Protein AF-A0A2X0R8Q9-F1 (afdb_monomer_lite)

InterPro domains:
  IPR009858 Protein of unknown function DUF1415 [PF07209] (9-49)

Sequence (52 aa):
MDSTINEKIIDETKYWMERAVIGLNLCPFANTVHVKNQIRYVISDAAHMSLC

Structure (mmCIF, N/CA/C/O backbone):
data_AF-A0A2X0R8Q9-F1
#
_entry.id   AF-A0A2X0R8Q9-F1
#
loop_
_atom_site.group_PDB
_atom_site.id
_atom_site.type_symbol
_atom_site.label_atom_id
_atom_site.label_alt_id
_atom_site.label_comp_id
_atom_site.label_asym_id
_atom_site.label_entity_id
_atom_site.label_seq_id
_atom_site.pdbx_PDB_ins_code
_atom_site.Cartn_x
_atom_site.Cartn_y
_atom_site.Cartn_z
_atom_site.occupancy
_atom_site.B_iso_or_equiv
_atom_site.auth_seq_id
_atom_site.auth_comp_id
_atom_site.auth_asym_id
_atom_site.auth_atom_id
_atom_site.pdbx_PDB_model_num
ATOM 1 N N . MET A 1 1 ? 15.903 -15.585 -10.528 1.00 54.84 1 MET A N 1
ATOM 2 C CA . MET A 1 1 ? 16.683 -14.392 -10.131 1.00 54.84 1 MET A CA 1
ATOM 3 C C . MET A 1 1 ? 15.876 -13.096 -10.212 1.00 54.84 1 MET A C 1
ATOM 5 O O . MET A 1 1 ? 16.303 -12.132 -9.604 1.00 54.84 1 MET A O 1
ATOM 9 N N . ASP A 1 2 ? 14.711 -13.075 -10.871 1.00 64.31 2 ASP A N 1
ATOM 10 C CA . ASP A 1 2 ? 13.881 -11.865 -11.012 1.00 64.31 2 ASP A CA 1
ATOM 11 C C . ASP A 1 2 ? 12.853 -11.672 -9.871 1.00 64.31 2 ASP A C 1
ATOM 13 O O . ASP A 1 2 ? 12.537 -10.559 -9.460 1.00 64.31 2 ASP A O 1
ATOM 17 N N . SER A 1 3 ? 12.394 -12.773 -9.261 1.00 73.94 3 SER A N 1
ATOM 18 C CA . SER A 1 3 ? 11.405 -12.751 -8.170 1.00 73.94 3 SER A CA 1
ATOM 19 C C . SER A 1 3 ? 11.854 -11.945 -6.948 1.00 73.94 3 SER A C 1
ATOM 21 O O . SER A 1 3 ? 11.057 -11.202 -6.388 1.00 73.94 3 SER A O 1
ATOM 23 N N . THR A 1 4 ? 13.134 -12.024 -6.578 1.00 84.69 4 THR A N 1
ATOM 24 C CA . THR A 1 4 ? 13.691 -11.300 -5.424 1.00 84.69 4 THR A CA 1
ATOM 25 C C . THR A 1 4 ? 13.705 -9.784 -5.636 1.00 84.69 4 THR A C 1
ATOM 27 O O . THR A 1 4 ? 13.541 -9.023 -4.685 1.00 84.69 4 THR A O 1
ATOM 30 N N . ILE A 1 5 ? 13.875 -9.324 -6.880 1.00 90.00 5 ILE A N 1
ATOM 31 C CA . ILE A 1 5 ? 13.813 -7.894 -7.209 1.00 90.00 5 ILE A CA 1
ATOM 32 C C . ILE A 1 5 ? 12.366 -7.409 -7.093 1.00 90.00 5 ILE A C 1
ATOM 34 O O . ILE A 1 5 ? 12.117 -6.394 -6.448 1.00 90.00 5 ILE A O 1
ATOM 38 N N . ASN A 1 6 ? 11.408 -8.168 -7.631 1.00 91.94 6 ASN A N 1
ATOM 39 C CA . ASN A 1 6 ? 9.986 -7.833 -7.535 1.00 91.94 6 ASN A CA 1
ATOM 40 C C . ASN A 1 6 ? 9.493 -7.781 -6.083 1.00 91.94 6 ASN A C 1
ATOM 42 O O . ASN A 1 6 ? 8.784 -6.849 -5.707 1.00 91.94 6 ASN A O 1
ATOM 46 N N . GLU A 1 7 ? 9.905 -8.740 -5.251 1.00 93.06 7 GLU A N 1
ATOM 47 C CA . GLU A 1 7 ? 9.625 -8.740 -3.810 1.00 93.06 7 GLU A CA 1
ATOM 48 C C . GLU A 1 7 ? 10.174 -7.478 -3.137 1.00 93.06 7 GLU A C 1
ATOM 50 O O . GLU A 1 7 ? 9.446 -6.791 -2.420 1.00 93.06 7 GLU A O 1
ATOM 55 N N . LYS A 1 8 ? 11.426 -7.114 -3.440 1.00 95.56 8 LYS A N 1
ATOM 56 C CA . LYS A 1 8 ? 12.051 -5.905 -2.902 1.00 95.56 8 LYS A CA 1
ATOM 57 C C . LYS A 1 8 ? 11.309 -4.631 -3.317 1.00 95.56 8 LYS A C 1
ATOM 59 O O . LYS A 1 8 ? 11.075 -3.778 -2.469 1.00 95.56 8 LYS A O 1
ATOM 64 N N . ILE A 1 9 ? 10.902 -4.509 -4.583 1.00 94.69 9 ILE A N 1
ATOM 65 C CA . ILE A 1 9 ? 10.135 -3.348 -5.069 1.00 94.69 9 ILE A CA 1
ATOM 66 C C . ILE A 1 9 ? 8.798 -3.243 -4.327 1.00 94.69 9 ILE A C 1
ATOM 68 O O . ILE A 1 9 ? 8.396 -2.151 -3.919 1.00 94.69 9 ILE A O 1
ATOM 72 N N . ILE A 1 10 ? 8.107 -4.368 -4.129 1.00 95.44 10 ILE A N 1
ATOM 73 C CA . ILE A 1 10 ? 6.845 -4.400 -3.384 1.00 95.44 10 ILE A CA 1
ATOM 74 C C . ILE A 1 10 ? 7.065 -3.940 -1.938 1.00 95.44 10 ILE A C 1
ATOM 76 O O . ILE A 1 10 ? 6.289 -3.124 -1.441 1.00 95.44 10 ILE A O 1
ATOM 80 N N . ASP A 1 11 ? 8.112 -4.417 -1.268 1.00 96.12 11 ASP A N 1
ATOM 81 C CA . ASP A 1 11 ? 8.386 -4.047 0.122 1.00 96.12 11 ASP A CA 1
ATOM 82 C C . ASP A 1 11 ? 8.817 -2.582 0.271 1.00 96.12 11 ASP A C 1
ATOM 84 O O . AS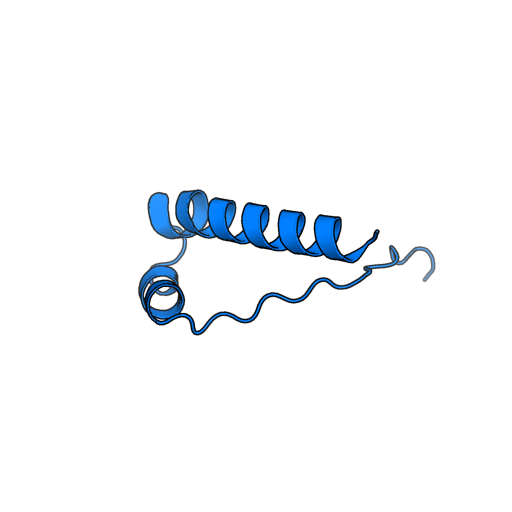P A 1 11 ? 8.322 -1.884 1.159 1.00 96.12 11 ASP A O 1
ATOM 88 N N . GLU A 1 12 ? 9.641 -2.064 -0.642 1.00 96.81 12 GLU A N 1
ATOM 89 C CA . GLU A 1 12 ? 9.968 -0.634 -0.699 1.00 96.81 12 GLU A CA 1
ATOM 90 C C . GLU A 1 12 ? 8.711 0.219 -0.945 1.00 96.81 12 GLU A C 1
ATOM 92 O O . GLU A 1 12 ? 8.528 1.263 -0.312 1.00 96.81 12 GLU A O 1
ATOM 97 N N . THR A 1 13 ? 7.789 -0.254 -1.792 1.00 96.06 13 THR A N 1
ATOM 98 C CA . THR A 1 13 ? 6.508 0.421 -2.057 1.00 96.06 13 THR A CA 1
ATOM 99 C C . THR A 1 13 ? 5.600 0.436 -0.823 1.00 96.06 13 THR A C 1
ATOM 101 O O . THR A 1 13 ? 4.991 1.467 -0.522 1.00 96.06 13 THR A O 1
ATOM 104 N N . LYS A 1 14 ? 5.512 -0.674 -0.074 1.00 96.06 14 LYS A N 1
ATOM 105 C CA . LYS A 1 14 ? 4.766 -0.732 1.198 1.00 96.06 14 LYS A CA 1
ATOM 106 C C . LYS A 1 14 ? 5.331 0.262 2.208 1.00 96.06 14 LYS A C 1
ATOM 108 O O . LYS A 1 14 ? 4.579 1.064 2.757 1.00 96.06 14 LYS A O 1
ATOM 113 N N . TYR A 1 15 ? 6.651 0.268 2.382 1.00 97.19 15 TYR A N 1
ATOM 114 C CA . TYR A 1 15 ? 7.327 1.169 3.312 1.00 97.19 15 TYR A CA 1
ATOM 115 C C . TYR A 1 15 ? 7.108 2.644 2.953 1.00 97.19 15 TYR A C 1
ATOM 117 O O . TYR A 1 15 ? 6.831 3.477 3.822 1.00 97.19 15 TYR A O 1
ATOM 125 N N . TRP A 1 16 ? 7.181 2.979 1.661 1.00 96.44 16 TRP A N 1
ATOM 126 C CA . TRP A 1 16 ? 6.840 4.315 1.182 1.00 96.44 16 TRP A CA 1
ATOM 127 C C . TRP A 1 16 ? 5.391 4.681 1.519 1.00 96.44 16 TRP A C 1
ATOM 129 O O . TRP A 1 16 ? 5.145 5.764 2.049 1.00 96.44 16 TRP A O 1
ATOM 139 N N . MET A 1 17 ? 4.435 3.784 1.270 1.00 96.19 17 MET A N 1
ATOM 140 C CA . MET A 1 17 ? 3.023 4.029 1.565 1.00 96.19 17 MET A CA 1
ATOM 141 C C . MET A 1 17 ? 2.791 4.264 3.066 1.00 96.19 17 MET A C 1
ATOM 143 O O . MET A 1 17 ? 2.110 5.217 3.445 1.00 96.19 17 MET A O 1
ATOM 147 N N . GLU A 1 18 ? 3.387 3.443 3.929 1.00 95.75 18 GLU A N 1
ATOM 148 C CA . GLU A 1 18 ? 3.289 3.588 5.384 1.00 95.75 18 GLU A CA 1
ATOM 149 C C . GLU A 1 18 ? 3.819 4.943 5.863 1.00 95.75 18 GLU A C 1
ATOM 151 O O . GLU A 1 18 ? 3.183 5.619 6.672 1.00 95.75 18 GLU A O 1
ATOM 156 N N . ARG A 1 19 ? 4.961 5.389 5.335 1.00 96.94 19 ARG A N 1
ATOM 157 C CA . ARG A 1 19 ? 5.606 6.623 5.802 1.00 96.94 19 ARG A CA 1
ATOM 158 C C . ARG A 1 19 ? 5.055 7.885 5.169 1.00 96.94 19 ARG A C 1
ATOM 160 O O . ARG A 1 19 ? 4.827 8.863 5.872 1.00 96.94 19 ARG A O 1
ATOM 167 N N . ALA A 1 20 ? 4.893 7.884 3.854 1.00 97.25 20 ALA A N 1
ATOM 168 C CA . ALA A 1 20 ? 4.462 9.056 3.113 1.00 97.25 20 ALA A CA 1
ATOM 169 C C . ALA A 1 20 ? 2.939 9.182 3.136 1.00 97.25 20 ALA A C 1
ATOM 171 O O . ALA A 1 20 ? 2.419 10.222 3.521 1.00 97.25 20 ALA A O 1
ATOM 172 N N . VAL A 1 21 ? 2.206 8.130 2.762 1.00 96.62 21 VAL A N 1
ATOM 173 C CA . VAL A 1 21 ? 0.748 8.228 2.600 1.00 96.62 21 VAL A CA 1
ATOM 174 C C . VAL A 1 21 ? 0.039 8.227 3.951 1.00 96.62 21 VAL A C 1
ATOM 176 O O . VAL A 1 21 ? -0.785 9.106 4.206 1.00 96.62 21 VAL A O 1
ATOM 179 N N . ILE A 1 22 ? 0.367 7.266 4.819 1.00 95.50 22 ILE A N 1
ATOM 180 C CA . ILE A 1 22 ? -0.247 7.145 6.148 1.00 95.50 22 ILE A CA 1
ATOM 181 C C . ILE A 1 22 ? 0.441 8.092 7.138 1.00 95.50 22 ILE A C 1
ATOM 183 O O . ILE A 1 22 ? -0.234 8.887 7.787 1.00 95.50 22 ILE A O 1
ATOM 187 N N . GLY A 1 23 ? 1.774 8.054 7.220 1.00 95.50 23 GLY A N 1
ATOM 188 C CA . GLY A 1 23 ? 2.546 8.838 8.189 1.00 95.50 23 GLY A CA 1
ATOM 189 C C . GLY A 1 23 ? 2.420 10.358 8.036 1.00 95.50 23 GLY A C 1
ATOM 190 O O . GLY A 1 23 ? 2.426 11.059 9.045 1.00 95.50 23 GLY A O 1
ATOM 191 N N . LEU A 1 24 ? 2.245 10.874 6.812 1.00 97.06 24 LEU A N 1
ATOM 192 C CA . LEU A 1 24 ? 1.978 12.303 6.567 1.00 97.06 24 LEU A CA 1
ATOM 193 C C . LEU A 1 24 ? 0.484 12.622 6.400 1.00 97.06 24 LEU A C 1
ATOM 195 O O . LEU A 1 24 ? 0.138 13.756 6.078 1.00 97.06 24 LEU A O 1
ATOM 199 N N . ASN A 1 25 ? -0.401 11.642 6.609 1.00 94.06 25 ASN A N 1
ATOM 200 C CA . ASN A 1 25 ? -1.851 11.786 6.472 1.00 94.06 25 ASN A CA 1
ATOM 201 C C . ASN A 1 25 ? -2.299 12.344 5.101 1.00 94.06 25 ASN A C 1
ATOM 203 O O . ASN A 1 25 ? -3.208 13.168 5.016 1.00 94.06 25 ASN A O 1
ATOM 207 N N . LEU A 1 26 ? -1.669 11.895 4.010 1.00 95.62 26 LEU A N 1
ATOM 208 C CA . LEU A 1 26 ? -2.046 12.301 2.647 1.00 95.62 26 LEU A CA 1
ATOM 209 C C . LEU A 1 26 ? -3.364 11.660 2.198 1.00 95.62 26 LEU A C 1
ATOM 211 O O . LEU A 1 26 ? -4.089 12.232 1.388 1.00 95.62 26 LEU A O 1
ATOM 215 N N . CYS A 1 27 ? -3.675 10.469 2.716 1.00 94.06 27 CYS A N 1
ATOM 216 C CA . CYS A 1 27 ? -4.947 9.800 2.478 1.00 94.06 27 CYS A CA 1
ATOM 217 C C . CYS A 1 27 ? -5.548 9.308 3.804 1.00 94.06 27 CYS A C 1
ATOM 219 O O . CYS A 1 27 ? -4.994 8.387 4.412 1.00 94.06 27 CYS A O 1
ATOM 221 N N . PRO A 1 28 ? -6.713 9.833 4.227 1.00 90.31 28 PRO A N 1
ATOM 222 C CA . PRO A 1 28 ? -7.339 9.446 5.493 1.00 90.31 28 PRO A CA 1
ATOM 223 C C . PRO A 1 28 ? -7.883 8.006 5.490 1.00 90.31 28 PRO A C 1
ATOM 225 O O . PRO A 1 28 ? -8.150 7.443 6.547 1.00 90.31 28 PRO A O 1
ATOM 228 N N . PHE A 1 29 ? -8.034 7.381 4.317 1.00 94.38 29 PHE A N 1
ATOM 229 C CA . PHE A 1 29 ? -8.586 6.027 4.175 1.00 94.38 29 PHE A CA 1
ATOM 230 C C . PHE A 1 29 ? -7.517 4.925 4.121 1.00 94.38 29 PHE A C 1
ATOM 232 O O . PHE A 1 29 ? -7.841 3.748 4.281 1.00 94.38 29 PHE A O 1
ATOM 239 N N . ALA A 1 30 ? -6.245 5.283 3.903 1.00 94.19 30 ALA A N 1
ATOM 240 C CA . ALA A 1 30 ? -5.177 4.326 3.606 1.00 94.19 30 ALA A CA 1
ATOM 241 C C . ALA A 1 30 ? -4.810 3.421 4.795 1.00 94.19 30 ALA A C 1
ATOM 243 O O . ALA A 1 30 ? -4.493 2.249 4.601 1.00 94.19 30 ALA A O 1
ATOM 244 N N . ASN A 1 31 ? -4.896 3.928 6.028 1.00 94.00 31 ASN A N 1
ATOM 245 C CA . ASN A 1 31 ? -4.506 3.169 7.219 1.00 94.00 31 ASN A CA 1
ATOM 246 C C . ASN A 1 31 ? -5.390 1.927 7.418 1.00 94.00 31 ASN A C 1
ATOM 248 O O . ASN A 1 31 ? -4.889 0.808 7.492 1.00 94.00 31 ASN A O 1
ATOM 252 N N . THR A 1 32 ? -6.715 2.099 7.414 1.00 96.25 32 THR A N 1
ATOM 253 C CA . THR A 1 32 ? -7.658 1.005 7.687 1.00 96.25 32 THR A CA 1
ATOM 254 C C . THR A 1 32 ? -7.549 -0.139 6.681 1.00 96.25 32 THR A C 1
ATOM 256 O O . THR A 1 32 ? -7.643 -1.300 7.074 1.00 96.25 32 THR A O 1
ATOM 259 N N . VAL A 1 33 ? -7.351 0.160 5.395 1.00 95.25 33 VAL A N 1
ATOM 260 C CA . VAL A 1 33 ? -7.197 -0.878 4.360 1.00 95.25 33 VAL A CA 1
ATOM 261 C C . VAL A 1 33 ? -5.832 -1.569 4.432 1.00 95.25 33 VAL A C 1
ATOM 263 O O . VAL A 1 33 ? -5.744 -2.770 4.172 1.00 95.25 33 VAL A O 1
ATOM 266 N N . HIS A 1 34 ? -4.787 -0.845 4.844 1.00 94.56 34 HIS A N 1
ATOM 267 C CA . HIS A 1 34 ? -3.447 -1.392 5.035 1.00 94.56 34 HIS A CA 1
ATOM 268 C C . HIS A 1 34 ? -3.379 -2.347 6.236 1.00 94.56 34 HIS A C 1
ATOM 270 O O . HIS A 1 34 ? -2.979 -3.495 6.061 1.00 94.56 34 HIS A O 1
ATOM 276 N N . VAL A 1 35 ? -3.860 -1.946 7.423 1.00 94.50 35 VAL A N 1
ATOM 277 C CA . VAL A 1 35 ? -3.841 -2.812 8.627 1.00 94.50 35 VAL A CA 1
ATOM 278 C C . VAL A 1 35 ? -4.732 -4.048 8.494 1.00 94.50 35 VAL A C 1
ATOM 280 O O . VAL A 1 35 ? -4.492 -5.061 9.143 1.00 94.50 35 VAL A O 1
ATOM 283 N N . LYS A 1 36 ? -5.753 -3.989 7.630 1.00 96.38 36 LYS A N 1
ATOM 284 C CA . LYS A 1 36 ? -6.603 -5.140 7.286 1.00 96.38 36 LYS A CA 1
ATOM 285 C C . LYS A 1 36 ? -6.004 -6.035 6.196 1.00 96.38 36 LYS A C 1
ATOM 287 O O . LYS A 1 36 ? -6.654 -6.997 5.798 1.00 96.38 36 LYS A O 1
ATOM 292 N N . ASN A 1 37 ? -4.804 -5.723 5.704 1.00 94.38 37 ASN A N 1
ATOM 293 C CA . ASN A 1 37 ? -4.119 -6.445 4.633 1.00 94.38 37 ASN A CA 1
ATOM 294 C C . ASN A 1 37 ? -4.980 -6.599 3.359 1.00 94.38 37 ASN A C 1
ATOM 296 O O . ASN A 1 37 ? -5.005 -7.654 2.730 1.00 94.38 37 ASN A O 1
ATOM 300 N N . GLN A 1 38 ? -5.725 -5.547 2.993 1.00 95.94 38 GLN A N 1
ATOM 301 C CA . GLN A 1 38 ? -6.665 -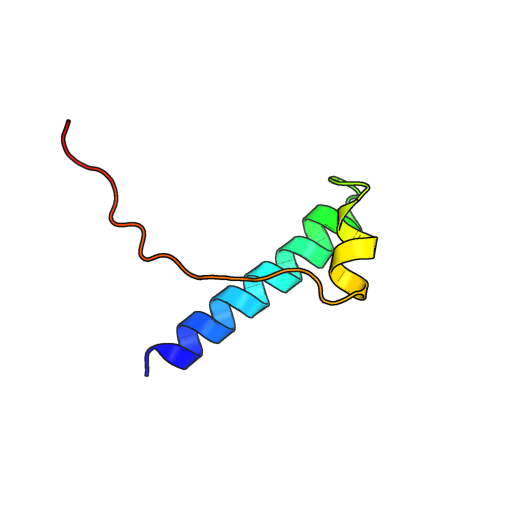5.553 1.858 1.00 95.94 38 GLN A CA 1
ATOM 302 C C . GLN A 1 38 ? -6.079 -4.950 0.573 1.00 95.94 38 GLN A C 1
ATOM 304 O O . GLN A 1 38 ? -6.801 -4.732 -0.399 1.00 95.94 38 GLN A O 1
ATOM 309 N N . ILE A 1 39 ? -4.777 -4.668 0.552 1.00 93.75 39 ILE A N 1
ATOM 310 C CA . ILE A 1 39 ? -4.100 -4.044 -0.586 1.00 93.75 39 ILE A CA 1
ATOM 311 C C . ILE A 1 39 ? -3.387 -5.122 -1.397 1.00 93.75 39 ILE A C 1
ATOM 313 O O . ILE A 1 39 ? -2.561 -5.869 -0.874 1.00 93.75 39 ILE A O 1
ATOM 317 N N . ARG A 1 40 ? -3.685 -5.178 -2.697 1.00 94.75 40 ARG A N 1
ATOM 318 C CA . ARG A 1 40 ? -2.990 -6.044 -3.652 1.00 94.75 40 ARG A CA 1
ATOM 319 C C . ARG A 1 40 ? -1.922 -5.238 -4.391 1.00 94.75 40 ARG A C 1
ATOM 321 O O . ARG A 1 40 ? -2.258 -4.306 -5.115 1.00 94.75 40 ARG A O 1
ATOM 328 N N . TYR A 1 41 ? -0.662 -5.639 -4.252 1.00 93.94 41 TYR A N 1
ATOM 329 C CA . TYR A 1 41 ? 0.469 -5.067 -4.986 1.00 93.94 41 TYR A CA 1
ATOM 330 C C . TYR A 1 41 ? 0.771 -5.922 -6.219 1.00 93.94 41 TYR A C 1
ATOM 332 O O . TYR A 1 41 ? 0.827 -7.148 -6.124 1.00 93.94 41 TYR A O 1
ATOM 340 N N . VAL A 1 42 ? 0.935 -5.283 -7.377 1.00 92.56 42 VAL A N 1
ATOM 341 C CA . VAL A 1 42 ? 1.266 -5.939 -8.647 1.00 92.56 42 VAL A CA 1
ATOM 342 C C . VAL A 1 42 ? 2.312 -5.089 -9.354 1.00 92.56 42 VAL A C 1
ATOM 344 O O . VAL A 1 42 ? 2.135 -3.879 -9.475 1.00 92.56 42 VAL A O 1
ATOM 347 N N . ILE A 1 43 ? 3.385 -5.725 -9.814 1.00 91.75 43 ILE A N 1
ATOM 348 C CA . ILE A 1 43 ? 4.369 -5.091 -10.689 1.00 91.75 43 ILE A CA 1
ATOM 349 C C . ILE A 1 43 ? 3.882 -5.251 -12.126 1.00 91.75 43 ILE A C 1
ATOM 351 O O . ILE A 1 43 ? 3.503 -6.347 -12.538 1.00 91.75 43 ILE A O 1
ATOM 355 N N . SER A 1 44 ? 3.857 -4.147 -12.864 1.00 89.75 44 SER A N 1
ATOM 356 C CA . SER A 1 44 ? 3.615 -4.147 -14.302 1.00 89.75 44 SER A CA 1
ATOM 357 C C . SER A 1 44 ? 4.898 -3.721 -14.990 1.00 89.75 44 SER A C 1
ATOM 359 O O . SER A 1 44 ? 5.421 -2.650 -14.679 1.00 89.75 44 SER A O 1
ATOM 361 N N . ASP A 1 45 ? 5.350 -4.508 -15.962 1.00 84.50 45 ASP A N 1
ATOM 362 C CA . ASP A 1 45 ? 6.422 -4.111 -16.870 1.00 84.50 45 ASP A CA 1
ATOM 363 C C . ASP A 1 45 ? 5.881 -3.032 -17.809 1.00 84.50 45 ASP A C 1
ATOM 365 O O . ASP A 1 45 ? 5.358 -3.299 -18.892 1.00 84.50 45 ASP A O 1
ATOM 369 N N . ALA A 1 46 ? 5.912 -1.784 -17.348 1.00 81.81 46 ALA A N 1
ATOM 370 C CA . ALA A 1 46 ? 5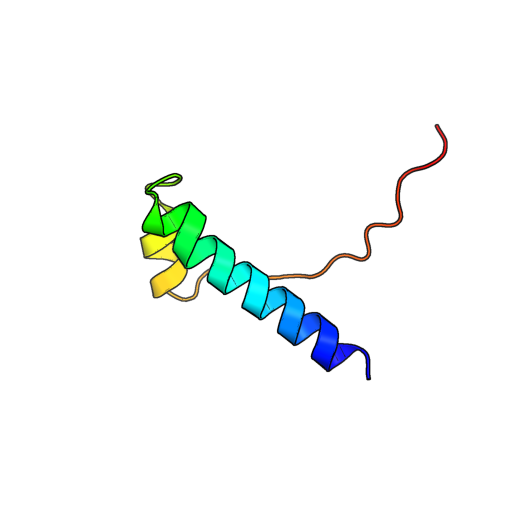.528 -0.652 -18.168 1.00 81.81 46 ALA A CA 1
ATOM 371 C C . ALA A 1 46 ? 6.624 -0.414 -19.215 1.00 81.81 46 ALA A C 1
ATOM 373 O O . ALA A 1 46 ? 7.623 0.257 -18.954 1.00 81.81 46 ALA A O 1
ATOM 374 N N . ALA A 1 47 ? 6.438 -0.961 -20.416 1.00 71.12 47 ALA A N 1
ATOM 375 C CA . ALA A 1 47 ? 7.197 -0.527 -21.577 1.00 71.12 47 ALA A CA 1
ATOM 376 C C . ALA A 1 47 ? 6.764 0.907 -21.907 1.00 71.12 47 ALA A C 1
ATOM 378 O O . ALA A 1 47 ? 5.596 1.169 -22.193 1.00 71.12 47 ALA A O 1
ATOM 379 N N . HIS A 1 48 ? 7.700 1.848 -21.798 1.00 64.19 48 HIS A N 1
ATOM 380 C CA . HIS A 1 48 ? 7.472 3.252 -22.113 1.00 64.19 48 HIS A CA 1
ATOM 381 C C . HIS A 1 48 ? 6.804 3.395 -23.489 1.00 64.19 48 HIS A C 1
ATOM 383 O O . HIS A 1 48 ? 7.305 2.872 -24.487 1.00 64.19 48 HIS A O 1
ATOM 389 N N . MET A 1 49 ? 5.682 4.116 -23.539 1.00 63.09 49 MET A N 1
ATOM 390 C CA . MET A 1 49 ? 4.973 4.422 -24.778 1.00 63.09 49 MET A CA 1
ATOM 391 C C . MET A 1 49 ? 5.767 5.460 -25.572 1.00 63.09 49 MET A C 1
ATOM 393 O O . MET A 1 49 ? 5.554 6.664 -25.457 1.00 63.09 49 MET A O 1
ATOM 397 N N . SER A 1 50 ? 6.708 4.977 -26.375 1.00 65.62 50 SER A N 1
ATOM 398 C CA . SER A 1 50 ? 7.287 5.733 -27.475 1.00 65.62 50 SER A CA 1
ATOM 399 C C . SER A 1 50 ? 6.615 5.268 -28.766 1.00 65.62 50 SER A C 1
ATOM 401 O O . SER A 1 50 ? 6.877 4.149 -29.199 1.00 65.62 50 SER A O 1
ATOM 403 N N . LEU A 1 51 ? 5.813 6.172 -29.350 1.00 51.00 51 LEU A N 1
ATOM 404 C CA . LEU A 1 51 ? 5.223 6.213 -30.706 1.00 51.00 51 LEU A CA 1
ATOM 405 C C . LEU A 1 51 ? 3.685 6.105 -30.749 1.00 51.00 51 LEU A C 1
ATOM 407 O O . LEU A 1 51 ? 3.116 5.047 -31.013 1.00 51.00 51 LEU A O 1
ATOM 411 N N . CYS A 1 52 ? 3.040 7.257 -30.517 1.00 41.12 52 CYS A N 1
ATOM 412 C CA . CYS A 1 52 ? 1.993 7.736 -31.431 1.00 41.12 52 CYS A CA 1
ATOM 413 C C . CYS A 1 52 ? 2.611 8.048 -32.800 1.00 41.12 52 CYS A C 1
ATOM 415 O O . CYS A 1 52 ? 3.802 8.442 -32.816 1.00 41.12 52 CYS A O 1
#

pLDDT: mean 88.28, std 13.47, range [41.12, 97.25]

Radius of gyration: 14.16 Å; chains: 1; bounding box: 25×27×40 Å

Foldseek 3Di:
DVVVVVVVVVVVVLVCCVCPCVVVVVDVPSPVCVVVVVDDDDDDPDDDDDDD

Secondary structure (DSSP, 8-state):
--HHHHHHHHHHHHHHIIIIIITTTS-TTHHHHHHTT-PPP-----------

Organism: NCBI:txid2182327

=== Feature glossary ===
A reading guide for the features in this record.

Start from the sequence.

  · Sequence gives the chain of amino acids in standard one-letter code (A=alanine, C=cysteine, …, Y=tyrosine), read N→C. It is the only feature that is directly encoded by the gene; all structural features are derived from the folded form of this sequence.

Fold it, and you get atomic coordinates and the backbone conformation that goes with them.

  · The mmCIF table is the protein's shape written out atom by atom. For each backbone N, Cα, C, and carbonyl O, it records an (x, y, z) coordinate triple in Å plus the residue type, chain letter, and residue number.

  · Backbone dihedral angles. Every residue except chain termini has a φ (preceding-C → N → Cα → C) and a ψ (N → Cα → C → next-N). They are reported in degrees following the IUPAC sign convention. Secondary structure is essentially a statement about which (φ, ψ) basin each residue occupies.

  · DSSP 8-state secondary structure assigns each residue one of H (α-helix), G (3₁₀-helix), I (π-helix), E (extended β-strand), B (isolated β-bridge), T (hydrogen-bonded turn), S (bend), or '-' (coil). The assignment is computed from backbone hydrogen-bond geometry via the Kabsch–Sander algorithm.

  · P-SEA three-state annotation labels each residue as helix, strand, or coil based purely on the geometry of the Cα trace. It serves as a fallback when the full backbone (and thus DSSP) is unavailable.

Summarize the fold with a handful of shape descriptors and a per-residue structural alphabet.

  · Radius of gyration (Rg) is the root-mean-square distance of Cα atoms from their centroid — a single number for overall size and compactness. A globular domain of N residues has Rg ≈ 2.2·N^0.38 Å; an extended or disordered chain has a much larger Rg. The Cα contact count is the number of residue pairs whose Cα atoms are within 8 Å and are more than four positions apart in sequence — a standard proxy for tertiary packing density. The bounding box is the smallest axis-aligned box enclosing all Cα atoms.

  · Foldseek's 3Di representation compresses backbone geometry into a per-residue letter drawn from a learned twenty-state alphabet. It captures the tertiary interaction pattern around each residue — which residues are packed against it in space, regardless of where they are in sequence.

  · Accessible surface area quantifies burial. A residue with SASA near zero is packed into the hydrophobic core; one with SASA >100 Å² sits on the surface. Computed here via the Shrake–Rupley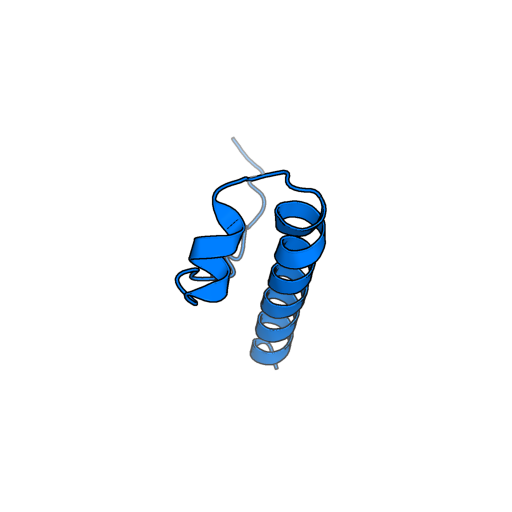 numerical algorithm with a 1.4 Å probe.

Ask how reliable the model is.

  · For AlphaFold models, the B-factor field carries pLDDT — the model's own estimate of local accuracy on a 0–100 scale. Regions with pLDDT<50 should be treated as essentially unmodeled; they often correspond to intrinsically disordered segments.

  · For experimental (PDB) structures, the B-factor (temperature factor)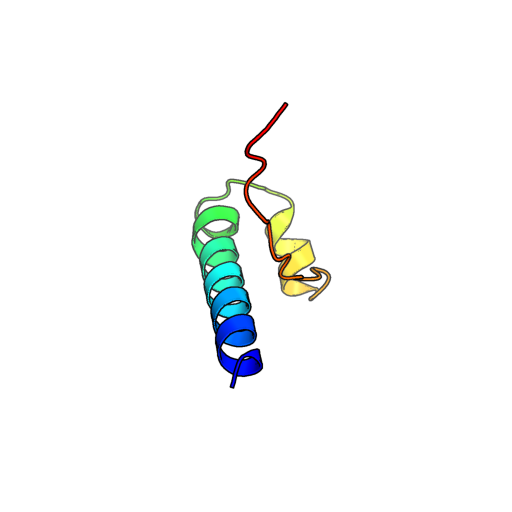 quantifies the positional spread of each atom in the crystal — a combination of thermal vibration and static disorder — in units of Å². High B-factors mark flexible loops or poorly resolved regions; low B-factors mark the rigid, well-ordered core.

  · PAE(i, j) answers: if I align the predicted and true structures on residue i, how far off (in Å) do I expect residue j to be? A block-diagonal PAE matrix with low values on the blocks and high values off-diagonal is the signature of a multi-domain protein with confidently predicted domains but uncertain inter-domain orientation.

Place it in context: what it resembles, what it is annotated as, and how it looks.

  · Structural nearest neighbors (via Foldseek easy-search vs the PDB). Reported per hit: target PDB id, E-value, and alignment TM-score. A TM-score above ~0.5 is the conventional threshold for 'same fold'.

  · Func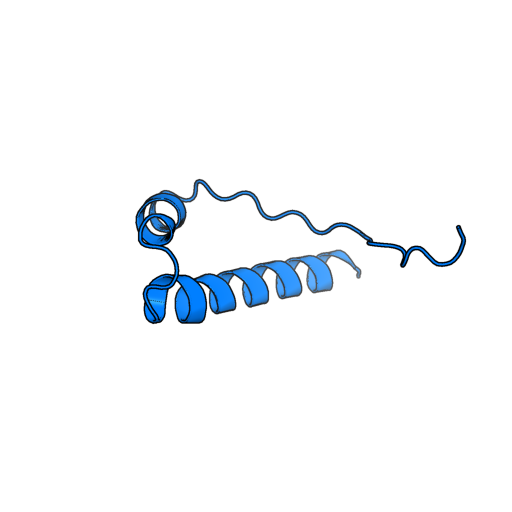tional annotations link the protein to curated databases. InterPro entries identify conserved domains and families by matching the sequence against member-database signatures (Pfam, PROSITE, CDD, …). Gene Ontology (GO) terms describe molecular function, biological process, and cellular component in a controlled vocabulary. CATH places the structure in a hierarchical fold classification (Class/Architecture/Topology/Homologous-superfamily). The organism is the source species.

  · Plot images: a contact map (which residues are close in 3D, as an N×N binary image), a Ramachandran scatter (backbone torsion angles, revealing secondary-structure composition at a glance), and — for AlphaFold structures — a PAE heatmap (pairwise prediction confidence).

  · Structure images are PyMOL renders from six orthogonal camera directions. Cartoon representation draws helices as coils and strands as arrows; sticks shows the backbone as bonds; surface shows the solvent-excluded envelope. Rainbow coloring maps sequence position to hue (blue→red, N→C); chain coloring assigns a distinct color per polypeptide.